Protein AF-A0A8I2G770-F1 (afdb_monomer_lite)

Foldseek 3Di:
DDDDDPVVQDDPNCVVCVVVDDDDFFDDLVSLLVLQLVVLCVVCPPVNVVSNVLSVLVSVLCVVDPLSSVQSRDSVSSVLVSVCSVVVNNHDDNDPVVSVVSSVVVVCCVVPPDPVVVPPPPDD

Sequence (124 aa):
MITGRPHGIEGGGLLCFGSYLRDIEPLDEKKSSEFITRWFRAVSGQAAGVGALTAGDLIDDIRQHEHAAIFTENPLLLTALCIFYLAGGKRIPDQRADLYDRIVGNLLYRRFHDPADTETVNRV

Secondary structure (DSSP, 8-state):
-----GGG--THHHHHHGGG----PPPPHHHHHHHHHHHHHHHHTT-HHHHHHHHHHHHHHHHH-GGGHHHHSSHHHHHHHHHHHHTT--S--SSHHHHHHHHHHHHHHHHH--GGGGGSTT--

pLDDT: mean 82.92, std 12.38, range [37.94, 95.88]

Radius of gyration: 19.48 Å; chains: 1; bounding box: 67×30×49 Å

Structure (mmCIF, N/CA/C/O backbone):
data_AF-A0A8I2G770-F1
#
_entry.id   AF-A0A8I2G770-F1
#
loop_
_atom_site.group_PDB
_atom_site.id
_atom_site.type_symbol
_atom_site.label_atom_id
_atom_site.label_alt_id
_atom_site.label_comp_id
_atom_site.label_asym_id
_atom_site.label_entity_id
_atom_site.label_seq_id
_atom_site.pdbx_PDB_ins_code
_atom_site.Cartn_x
_atom_site.Cartn_y
_atom_site.Cartn_z
_atom_site.occupancy
_atom_site.B_iso_or_equiv
_atom_site.auth_seq_id
_atom_site.auth_comp_id
_atom_site.auth_asym_id
_atom_site.auth_atom_id
_atom_site.pdbx_PDB_model_num
ATOM 1 N N . MET A 1 1 ? 13.447 15.930 -15.812 1.00 80.88 1 MET A N 1
ATOM 2 C CA . MET A 1 1 ? 13.180 14.523 -15.447 1.00 80.88 1 MET A CA 1
ATOM 3 C C . MET A 1 1 ? 11.917 14.097 -16.173 1.00 80.88 1 MET A C 1
ATOM 5 O O . MET A 1 1 ? 10.961 14.860 -16.142 1.00 80.88 1 MET A O 1
ATOM 9 N N . ILE A 1 2 ? 11.935 12.957 -16.862 1.00 85.81 2 ILE A N 1
ATOM 10 C CA . ILE A 1 2 ? 10.782 12.401 -17.588 1.00 85.81 2 ILE A CA 1
ATOM 11 C C . ILE A 1 2 ? 10.495 11.029 -16.978 1.00 85.81 2 ILE A C 1
ATOM 13 O O . ILE A 1 2 ? 11.435 10.325 -16.613 1.00 85.81 2 ILE A O 1
ATOM 17 N N . THR A 1 3 ? 9.224 10.664 -16.839 1.00 89.06 3 THR A N 1
ATOM 18 C CA . THR A 1 3 ? 8.802 9.334 -16.384 1.00 89.06 3 THR A CA 1
ATOM 19 C C . THR A 1 3 ? 8.085 8.610 -17.518 1.00 89.06 3 THR A C 1
ATOM 21 O O . THR A 1 3 ? 7.436 9.233 -18.358 1.00 89.06 3 THR A O 1
ATOM 24 N N . GLY A 1 4 ? 8.221 7.289 -17.570 1.00 86.06 4 GLY A N 1
ATOM 25 C CA . GLY A 1 4 ? 7.634 6.462 -18.617 1.00 86.06 4 GLY A CA 1
ATOM 26 C C . GLY A 1 4 ? 7.471 5.020 -18.157 1.00 86.06 4 GLY A C 1
ATOM 27 O O . GLY A 1 4 ? 7.960 4.634 -17.096 1.00 86.06 4 GLY A O 1
ATOM 28 N N . ARG A 1 5 ? 6.754 4.218 -18.947 1.00 85.69 5 ARG A N 1
ATOM 29 C CA . ARG A 1 5 ? 6.714 2.765 -18.743 1.00 85.69 5 ARG A CA 1
ATOM 30 C C . ARG A 1 5 ? 8.010 2.147 -19.285 1.00 85.69 5 ARG A C 1
ATOM 32 O O . ARG A 1 5 ? 8.499 2.656 -20.291 1.00 85.69 5 ARG A O 1
ATOM 39 N N . PRO A 1 6 ? 8.511 1.039 -18.707 1.00 82.50 6 PRO A N 1
ATOM 40 C CA . PRO A 1 6 ? 9.717 0.367 -19.202 1.00 82.50 6 PRO A CA 1
ATOM 41 C C . PRO A 1 6 ? 9.656 0.053 -20.706 1.00 82.50 6 PRO A C 1
ATOM 43 O O . PRO A 1 6 ? 10.550 0.422 -21.454 1.00 82.50 6 PRO A O 1
ATOM 46 N N . HIS A 1 7 ? 8.527 -0.488 -21.174 1.00 82.62 7 HIS A N 1
ATOM 47 C CA . HIS A 1 7 ? 8.272 -0.790 -22.594 1.00 82.62 7 HIS A CA 1
ATOM 48 C C . HIS A 1 7 ? 8.011 0.451 -23.473 1.00 82.62 7 HIS A C 1
ATOM 50 O O . HIS A 1 7 ? 7.722 0.332 -24.655 1.00 82.62 7 HIS A O 1
ATOM 56 N N . GLY A 1 8 ? 8.022 1.654 -22.895 1.00 81.12 8 GLY A N 1
ATOM 57 C CA . GLY A 1 8 ? 7.853 2.913 -23.625 1.00 81.12 8 GLY A CA 1
ATOM 58 C C . GLY A 1 8 ? 9.172 3.515 -24.112 1.00 81.12 8 GLY A C 1
ATOM 59 O O . GLY A 1 8 ? 9.145 4.537 -24.795 1.00 81.12 8 GLY A O 1
ATOM 60 N N . ILE A 1 9 ? 10.315 2.924 -23.746 1.00 79.25 9 ILE A N 1
ATOM 61 C CA . ILE A 1 9 ? 11.649 3.367 -24.160 1.00 79.25 9 ILE A CA 1
ATOM 62 C C . ILE A 1 9 ? 12.323 2.218 -24.911 1.00 79.25 9 ILE A C 1
ATOM 64 O O . ILE A 1 9 ? 12.934 1.337 -24.316 1.00 79.25 9 ILE A O 1
ATOM 68 N N . GLU A 1 10 ? 12.228 2.254 -26.237 1.00 78.25 10 GLU A N 1
ATOM 69 C CA . GLU A 1 10 ? 12.867 1.287 -27.132 1.00 78.25 10 GLU A CA 1
ATOM 70 C C . GLU A 1 10 ? 13.710 2.004 -28.202 1.00 78.25 10 GLU A C 1
ATOM 72 O O . GLU A 1 10 ? 13.585 3.213 -28.433 1.00 78.25 10 GLU A O 1
ATOM 77 N N . GLY A 1 11 ? 14.606 1.262 -28.858 1.00 79.38 11 GLY A N 1
ATOM 78 C CA . GLY A 1 11 ? 15.391 1.750 -29.995 1.00 79.38 11 GLY A CA 1
ATOM 79 C C . GLY A 1 11 ? 16.262 2.972 -29.677 1.00 79.38 11 GLY A C 1
ATOM 80 O O . GLY A 1 11 ? 17.085 2.952 -28.761 1.00 79.38 11 GLY A O 1
ATOM 81 N N . GLY A 1 12 ? 16.090 4.049 -30.452 1.00 74.38 12 GLY A N 1
ATOM 82 C CA . GLY A 1 12 ? 16.909 5.266 -30.355 1.00 74.38 12 GLY A CA 1
ATOM 83 C C . GLY A 1 12 ? 16.868 5.949 -28.984 1.00 74.38 12 GLY A C 1
ATOM 84 O O . GLY A 1 12 ? 17.868 6.520 -28.556 1.00 74.38 12 GLY A O 1
ATOM 85 N N . GLY A 1 13 ? 15.753 5.835 -28.254 1.00 74.06 13 GLY A N 1
ATOM 86 C CA . GLY A 1 13 ? 15.637 6.384 -26.901 1.00 74.06 13 GLY A CA 1
ATOM 87 C C . GLY A 1 13 ? 16.573 5.697 -25.903 1.00 74.06 13 GLY A C 1
ATOM 88 O O . GLY A 1 13 ? 17.220 6.369 -25.102 1.00 74.06 13 GLY A O 1
ATOM 89 N N . LEU A 1 14 ? 16.715 4.372 -25.992 1.00 79.69 14 LEU A N 1
ATOM 90 C CA . LEU A 1 14 ? 17.618 3.612 -25.126 1.00 79.69 14 LEU A CA 1
ATOM 91 C C . LEU A 1 14 ? 19.090 3.887 -25.467 1.00 79.69 14 LEU A C 1
ATOM 93 O O . LEU A 1 14 ? 19.915 4.025 -24.567 1.00 79.69 14 LEU A O 1
ATOM 97 N N . LEU A 1 15 ? 19.409 4.032 -26.757 1.00 78.50 15 LEU A N 1
ATOM 98 C CA . LEU A 1 15 ? 20.762 4.357 -27.220 1.00 78.50 15 LEU A CA 1
ATOM 99 C C . LEU A 1 15 ? 21.225 5.741 -26.743 1.00 78.50 15 LEU A C 1
ATOM 101 O O . LEU A 1 15 ? 22.377 5.900 -26.348 1.00 78.50 15 LEU A O 1
ATOM 105 N N . CYS A 1 16 ? 20.335 6.736 -26.752 1.00 80.12 16 CYS A N 1
ATOM 106 C CA . CYS A 1 16 ? 20.668 8.098 -26.335 1.00 80.12 16 CYS A CA 1
ATOM 107 C C . CYS A 1 16 ? 20.636 8.298 -24.814 1.00 80.12 16 CYS A C 1
ATOM 109 O O . CYS A 1 16 ? 21.418 9.091 -24.291 1.00 80.12 16 CYS A O 1
ATOM 111 N N . PHE A 1 17 ? 19.736 7.614 -24.101 1.00 83.12 17 PHE A N 1
ATOM 112 C CA . PHE A 1 17 ? 19.446 7.916 -22.695 1.00 83.12 17 PHE A CA 1
ATOM 113 C C . PHE A 1 17 ? 19.684 6.752 -21.728 1.00 83.12 17 PHE A C 1
ATOM 115 O O . PHE A 1 17 ? 19.460 6.918 -20.530 1.00 83.12 17 PHE A O 1
ATOM 122 N N . GLY A 1 18 ? 20.170 5.598 -22.194 1.00 82.31 18 GLY A N 1
ATOM 123 C CA . GLY A 1 18 ? 20.324 4.393 -21.371 1.00 82.31 18 GLY A CA 1
ATOM 124 C C . GLY A 1 18 ? 21.176 4.592 -20.112 1.00 82.31 18 GLY A C 1
ATOM 125 O O . GLY A 1 18 ? 20.824 4.087 -19.052 1.00 82.31 18 GLY A O 1
ATOM 126 N N . SER A 1 19 ? 22.236 5.407 -20.171 1.00 86.62 19 SER A N 1
ATOM 127 C CA . SER A 1 19 ? 23.079 5.726 -19.002 1.00 86.62 19 SER A CA 1
ATOM 128 C C . SER A 1 19 ? 22.356 6.546 -17.921 1.00 86.62 19 SER A C 1
ATOM 130 O O . SER A 1 19 ? 22.730 6.511 -16.742 1.00 86.62 19 SER A O 1
ATOM 132 N N . TYR A 1 20 ? 21.297 7.258 -18.305 1.00 87.75 20 TYR A N 1
ATOM 133 C CA . TYR A 1 20 ? 20.459 8.074 -17.429 1.00 87.75 20 TYR A CA 1
ATOM 134 C C . TYR A 1 20 ? 19.167 7.365 -17.013 1.00 87.75 20 TYR A C 1
ATOM 136 O O . TYR A 1 20 ? 18.428 7.899 -16.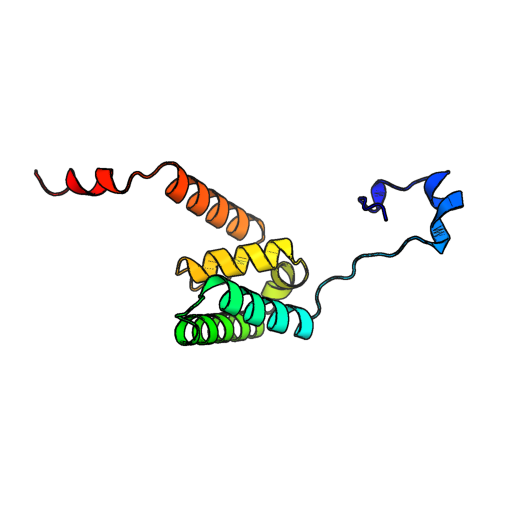185 1.00 87.75 20 TYR A O 1
ATOM 144 N N . LEU A 1 21 ? 18.896 6.173 -17.551 1.00 88.12 21 LEU A N 1
ATOM 145 C CA . LEU A 1 21 ? 17.722 5.391 -17.194 1.00 88.12 21 LEU A CA 1
ATOM 146 C C . LEU A 1 21 ? 17.880 4.861 -15.764 1.00 88.12 21 LEU A C 1
ATOM 148 O O . LEU A 1 21 ? 18.949 4.390 -15.360 1.00 88.12 21 LEU A O 1
ATOM 152 N N . ARG A 1 22 ? 16.830 5.028 -14.964 1.00 89.75 22 ARG A N 1
ATOM 153 C CA . ARG A 1 22 ? 16.749 4.556 -13.582 1.00 89.75 22 ARG A CA 1
ATOM 154 C C . ARG A 1 22 ? 15.371 3.962 -13.375 1.00 89.75 22 ARG A C 1
ATOM 156 O O . ARG A 1 22 ? 14.376 4.641 -13.632 1.00 89.75 22 ARG A O 1
ATOM 163 N N . ASP A 1 23 ? 15.342 2.732 -12.891 1.00 89.06 23 ASP A N 1
ATOM 164 C CA . ASP A 1 23 ? 14.100 2.070 -12.537 1.00 89.06 23 ASP A CA 1
ATOM 165 C C . ASP A 1 23 ? 13.635 2.515 -11.154 1.00 89.06 23 ASP A C 1
ATOM 167 O O . ASP A 1 23 ? 14.426 2.786 -10.245 1.00 89.06 23 ASP A O 1
ATOM 171 N N . ILE A 1 24 ? 12.318 2.628 -11.015 1.00 89.44 24 ILE A N 1
ATOM 172 C CA . ILE A 1 24 ? 11.690 2.843 -9.719 1.00 89.44 24 ILE A CA 1
ATOM 173 C C . ILE A 1 24 ? 11.516 1.463 -9.099 1.00 89.44 24 ILE A C 1
ATOM 175 O O . ILE A 1 24 ? 10.626 0.709 -9.492 1.00 89.44 24 ILE A O 1
ATOM 179 N N . GLU A 1 25 ? 12.392 1.153 -8.152 1.00 90.94 25 GLU A N 1
ATOM 180 C CA . GLU A 1 25 ? 12.354 -0.100 -7.404 1.00 90.94 25 GLU A CA 1
ATOM 181 C C . GLU A 1 25 ? 11.064 -0.227 -6.574 1.00 90.94 25 GLU A C 1
ATOM 183 O O . GLU A 1 25 ? 10.550 0.784 -6.070 1.00 90.94 25 GLU A O 1
ATOM 188 N N . PRO A 1 26 ? 10.560 -1.459 -6.379 1.00 91.81 26 PRO A N 1
ATOM 189 C CA . PRO A 1 26 ? 9.489 -1.736 -5.433 1.00 91.81 26 PRO A CA 1
ATOM 190 C C . PRO A 1 26 ? 9.807 -1.250 -4.013 1.00 91.81 26 PRO A C 1
ATOM 192 O O . PRO A 1 26 ? 10.965 -1.091 -3.606 1.00 91.81 26 PRO A O 1
ATOM 195 N N . LEU A 1 27 ? 8.757 -1.020 -3.226 1.00 92.69 27 LEU A N 1
ATOM 196 C CA . LEU A 1 27 ? 8.916 -0.729 -1.806 1.00 92.69 27 LEU A CA 1
ATOM 197 C C . LEU A 1 27 ? 9.321 -2.000 -1.056 1.00 92.69 27 LEU A C 1
ATOM 199 O O . LEU A 1 27 ? 8.625 -3.007 -1.103 1.00 92.69 27 LEU A O 1
ATOM 203 N N . ASP A 1 28 ? 10.416 -1.921 -0.304 1.00 92.06 28 ASP A N 1
ATOM 204 C CA . ASP A 1 28 ? 10.750 -2.946 0.684 1.00 92.06 28 ASP A CA 1
ATOM 205 C C . ASP A 1 28 ? 9.837 -2.844 1.924 1.00 92.06 28 ASP A C 1
ATOM 207 O O . ASP A 1 28 ? 9.085 -1.877 2.103 1.00 92.06 28 ASP A O 1
ATOM 211 N N . GLU A 1 29 ? 9.897 -3.846 2.803 1.00 90.94 29 GLU A N 1
ATOM 212 C CA . GLU A 1 29 ? 9.068 -3.916 4.016 1.00 90.94 29 GLU A CA 1
ATOM 213 C C . GLU A 1 29 ? 9.232 -2.673 4.908 1.00 90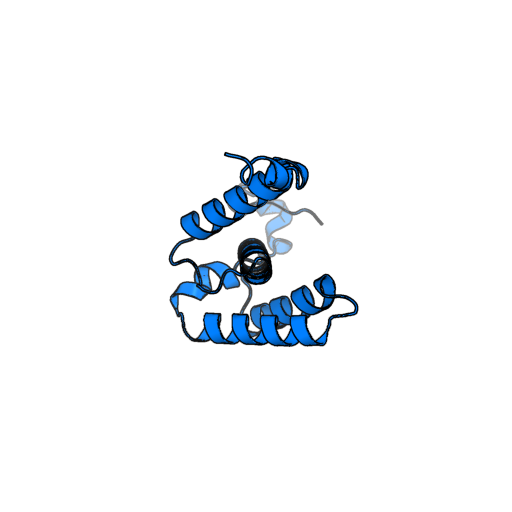.94 29 GLU A C 1
ATOM 215 O O . GLU A 1 29 ? 8.256 -2.136 5.446 1.00 90.94 29 GLU A O 1
ATOM 220 N N . LYS A 1 30 ? 10.466 -2.170 5.035 1.00 93.25 30 LYS A N 1
ATOM 221 C CA . LYS A 1 30 ? 10.777 -1.007 5.869 1.00 93.25 30 LYS A CA 1
ATOM 222 C C . LYS A 1 30 ? 10.133 0.253 5.296 1.00 93.25 30 LYS A C 1
ATOM 224 O O . LYS A 1 30 ? 9.456 0.973 6.031 1.00 93.25 30 LYS A O 1
ATOM 229 N N . LYS A 1 31 ? 10.303 0.503 3.995 1.00 95.00 31 LYS A N 1
ATOM 230 C CA . LYS A 1 31 ? 9.683 1.633 3.288 1.00 95.00 31 LYS A CA 1
ATOM 231 C C . LYS A 1 31 ? 8.161 1.534 3.308 1.00 95.00 31 LYS A C 1
ATOM 233 O O . LYS A 1 31 ? 7.504 2.555 3.475 1.00 95.00 31 LYS A O 1
ATOM 238 N N . SER A 1 32 ? 7.606 0.330 3.189 1.00 94.62 32 SER A N 1
ATOM 239 C CA . SER A 1 32 ? 6.159 0.093 3.256 1.00 94.62 32 SER A CA 1
ATOM 240 C C . SER A 1 32 ? 5.599 0.428 4.641 1.00 94.62 32 SER A C 1
ATOM 242 O O . SER A 1 32 ? 4.641 1.189 4.757 1.00 94.62 32 SER A O 1
ATOM 244 N N . SER A 1 33 ? 6.246 -0.052 5.706 1.00 94.88 33 SER A N 1
ATOM 245 C CA . SER A 1 33 ? 5.853 0.238 7.094 1.00 94.88 33 SER A CA 1
ATOM 246 C C . SER A 1 33 ? 5.943 1.735 7.412 1.00 94.88 33 SER A C 1
ATOM 248 O O . SER A 1 33 ? 5.055 2.325 8.036 1.00 94.88 33 SER A O 1
ATOM 250 N N . GLU A 1 34 ? 7.013 2.381 6.944 1.00 95.69 34 GLU A N 1
ATOM 251 C CA . GLU A 1 34 ? 7.200 3.821 7.084 1.00 95.69 34 GLU A CA 1
ATOM 252 C C . GLU A 1 34 ? 6.153 4.615 6.292 1.00 95.69 34 GLU A C 1
ATOM 254 O O . GLU A 1 34 ? 5.605 5.595 6.805 1.00 95.69 34 GLU A O 1
ATOM 259 N N . PHE A 1 35 ? 5.834 4.174 5.073 1.00 95.88 35 PHE A N 1
ATOM 260 C CA . PHE A 1 35 ? 4.777 4.753 4.254 1.00 95.88 35 PHE A CA 1
ATOM 261 C C . PHE A 1 35 ? 3.432 4.707 4.982 1.00 95.88 35 PHE A C 1
ATOM 263 O O . PHE A 1 35 ? 2.803 5.752 5.130 1.00 95.88 35 PHE A O 1
ATOM 270 N N . ILE A 1 36 ? 3.024 3.538 5.492 1.00 95.12 36 ILE A N 1
ATOM 271 C CA . ILE A 1 36 ? 1.757 3.351 6.220 1.00 95.12 36 ILE A CA 1
ATOM 272 C C . ILE A 1 36 ? 1.684 4.310 7.410 1.00 95.12 36 ILE A C 1
ATOM 274 O O . ILE A 1 36 ? 0.736 5.088 7.539 1.00 95.12 36 ILE A O 1
ATOM 278 N N . THR A 1 37 ? 2.727 4.319 8.240 1.00 94.50 37 THR A N 1
ATOM 279 C CA . THR A 1 37 ? 2.792 5.165 9.438 1.00 94.50 37 THR A CA 1
ATOM 280 C C . THR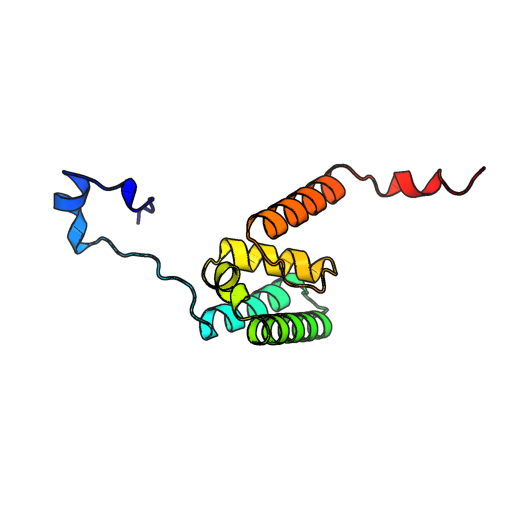 A 1 37 ? 2.642 6.647 9.089 1.00 94.50 37 THR A C 1
ATOM 282 O O . THR A 1 37 ? 1.858 7.375 9.704 1.00 94.50 37 THR A O 1
ATOM 285 N N . ARG A 1 38 ? 3.380 7.115 8.075 1.00 94.25 38 ARG A N 1
ATOM 286 C CA . ARG A 1 38 ? 3.335 8.513 7.625 1.00 94.25 38 ARG A CA 1
ATOM 287 C C . ARG A 1 38 ? 1.995 8.862 6.979 1.00 94.25 38 ARG A C 1
ATOM 289 O O . ARG A 1 38 ? 1.495 9.961 7.210 1.00 94.25 38 ARG A O 1
ATOM 296 N N . TRP A 1 39 ? 1.410 7.946 6.212 1.00 94.81 39 TRP A N 1
ATOM 297 C CA . TRP A 1 39 ? 0.121 8.135 5.551 1.00 94.81 39 TRP A CA 1
ATOM 298 C C . TRP A 1 39 ? -1.002 8.325 6.573 1.00 94.81 39 TRP A C 1
ATOM 300 O O . TRP A 1 39 ? -1.703 9.337 6.534 1.00 94.81 39 TRP A O 1
ATOM 310 N N . PHE A 1 40 ? -1.120 7.424 7.554 1.00 92.56 40 PHE A N 1
ATOM 311 C CA . PHE A 1 40 ? -2.148 7.535 8.593 1.00 92.56 40 PHE A CA 1
ATOM 312 C C . PHE A 1 40 ? -1.944 8.759 9.476 1.00 92.56 40 PHE A C 1
ATOM 314 O O . PHE A 1 40 ? -2.917 9.432 9.819 1.00 92.56 40 PHE A O 1
ATOM 321 N N . ARG A 1 41 ? -0.693 9.110 9.793 1.00 90.94 41 ARG A N 1
ATOM 322 C CA . ARG A 1 41 ? -0.388 10.360 10.499 1.00 90.94 41 ARG A CA 1
ATOM 323 C C . ARG A 1 41 ? -0.871 11.584 9.719 1.00 90.94 41 ARG A C 1
ATOM 325 O O . ARG A 1 41 ? -1.424 12.498 10.323 1.00 90.94 41 ARG A O 1
ATOM 332 N N . ALA A 1 42 ? -0.663 11.611 8.403 1.00 91.31 42 ALA A N 1
ATOM 333 C CA . ALA A 1 42 ? -1.072 12.729 7.559 1.00 91.31 42 ALA A CA 1
ATOM 334 C C . ALA A 1 42 ?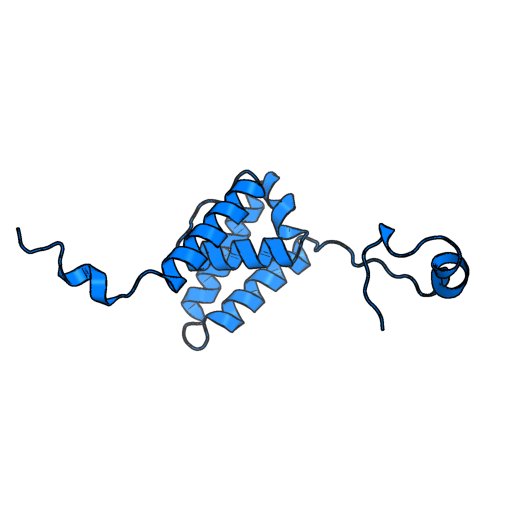 -2.602 12.847 7.451 1.00 91.31 42 ALA A C 1
ATOM 336 O O . ALA A 1 42 ? -3.132 13.951 7.546 1.00 91.31 42 ALA A O 1
ATOM 337 N N . VAL A 1 43 ? -3.311 11.725 7.297 1.00 89.19 43 VAL A N 1
ATOM 338 C CA . VAL A 1 43 ? -4.774 11.712 7.119 1.00 89.19 43 VAL A CA 1
ATOM 339 C C . VAL A 1 43 ? -5.534 11.930 8.434 1.00 89.19 43 VAL A C 1
ATOM 341 O O . VAL A 1 43 ? -6.600 12.538 8.427 1.00 89.19 43 VAL A O 1
ATOM 344 N N . SER A 1 44 ? -4.993 11.486 9.573 1.00 83.31 44 SER A N 1
ATOM 345 C CA . SER A 1 44 ? -5.697 11.552 10.868 1.00 83.31 44 SER A CA 1
ATOM 346 C C . SER A 1 44 ? -5.646 12.929 11.540 1.00 83.31 44 SER A C 1
ATOM 348 O O . SER A 1 44 ? -6.388 13.174 12.492 1.00 83.31 44 SER A O 1
ATOM 350 N N . GLY A 1 45 ? -4.785 13.842 11.080 1.00 78.81 45 GLY A N 1
ATOM 351 C CA . GLY A 1 45 ? -4.676 15.197 11.627 1.00 78.81 45 GLY A CA 1
ATOM 352 C C . GLY A 1 45 ? -4.500 15.221 13.155 1.00 78.81 45 GLY A C 1
ATOM 353 O O . GLY A 1 45 ? -3.544 14.660 13.687 1.00 78.81 45 GLY A O 1
ATOM 354 N N . GLN A 1 46 ? -5.434 15.871 13.864 1.00 61.19 46 GLN A N 1
ATOM 355 C CA . GLN A 1 46 ? -5.443 15.982 15.335 1.00 61.19 46 GLN A CA 1
ATOM 356 C C . GLN A 1 46 ? -5.826 14.669 16.052 1.00 61.19 46 GLN A C 1
ATOM 358 O O . GLN A 1 46 ? -5.518 14.505 17.229 1.00 61.19 46 GLN A O 1
ATOM 363 N N . ALA A 1 47 ? -6.435 13.699 15.359 1.00 70.56 47 ALA A N 1
ATOM 364 C CA . ALA A 1 47 ? -6.763 12.373 15.895 1.00 70.56 47 ALA A CA 1
ATOM 365 C C . ALA A 1 47 ? -5.584 11.385 15.758 1.00 70.56 47 ALA A C 1
ATOM 367 O O . ALA A 1 47 ? -5.761 10.207 15.438 1.00 70.56 47 ALA A O 1
ATOM 368 N N . ALA A 1 48 ? -4.359 11.867 15.987 1.00 70.88 48 ALA A N 1
ATOM 369 C CA . ALA A 1 48 ? -3.123 11.132 15.717 1.00 70.88 48 ALA A CA 1
ATOM 370 C C . ALA A 1 48 ? -3.012 9.795 16.476 1.00 70.88 48 ALA A C 1
ATOM 372 O O . ALA A 1 48 ? -2.408 8.857 15.962 1.00 70.88 48 ALA A O 1
ATOM 373 N N . GLY A 1 49 ? -3.621 9.688 17.664 1.00 78.12 49 GLY A N 1
ATOM 374 C CA . GLY A 1 49 ? -3.627 8.450 18.450 1.00 78.12 49 GLY A CA 1
ATOM 375 C C . GLY A 1 49 ? -4.360 7.301 17.753 1.00 78.12 49 GLY A C 1
ATOM 376 O O . GLY A 1 49 ? -3.840 6.193 17.695 1.00 78.12 49 GLY A O 1
ATOM 377 N N . VAL A 1 50 ? -5.525 7.573 17.155 1.00 81.19 50 VAL A N 1
ATOM 378 C CA . VAL A 1 50 ? -6.303 6.555 16.428 1.00 81.19 50 VAL A CA 1
ATOM 379 C C . VAL A 1 50 ? -5.582 6.155 15.142 1.00 81.19 50 VAL A C 1
ATOM 381 O O . VAL A 1 50 ? -5.439 4.969 14.868 1.00 81.19 50 VAL A O 1
ATOM 384 N N . GLY A 1 51 ? -5.037 7.128 14.405 1.00 84.44 51 GLY A N 1
ATOM 385 C CA . GLY A 1 51 ? -4.264 6.857 13.190 1.00 84.44 51 GLY A CA 1
ATOM 386 C C . GLY A 1 51 ? -3.025 5.994 13.428 1.00 84.44 51 GLY A C 1
ATOM 387 O O . GLY A 1 51 ? -2.725 5.119 12.621 1.00 84.44 51 GLY A O 1
ATOM 388 N N . ALA A 1 52 ? -2.316 6.212 14.539 1.00 87.12 52 ALA A N 1
ATOM 389 C CA . ALA A 1 52 ? -1.152 5.406 14.901 1.00 87.12 52 ALA A CA 1
ATOM 390 C C . ALA A 1 52 ? -1.527 3.953 15.233 1.00 87.12 52 ALA A C 1
ATOM 392 O O . ALA A 1 52 ? -0.819 3.042 14.812 1.00 87.12 52 ALA A O 1
ATOM 393 N N . LEU A 1 53 ? -2.647 3.738 15.933 1.00 89.88 53 LEU A N 1
ATOM 394 C CA . LEU A 1 53 ? -3.162 2.395 16.214 1.00 89.88 53 LEU A CA 1
ATOM 395 C C . LEU A 1 53 ? -3.551 1.676 14.920 1.00 89.88 53 LEU A C 1
ATOM 397 O O . LEU A 1 53 ? -3.063 0.584 14.663 1.00 89.88 53 LEU A O 1
ATOM 401 N N . THR A 1 54 ? -4.329 2.327 14.050 1.00 89.81 54 THR A N 1
ATOM 402 C CA . THR A 1 54 ? -4.741 1.742 12.763 1.00 89.81 54 THR A CA 1
ATOM 403 C C . THR A 1 54 ? -3.551 1.428 11.851 1.00 89.81 54 THR A C 1
ATOM 405 O O . THR A 1 54 ? -3.565 0.422 11.146 1.00 89.81 54 THR A O 1
ATOM 408 N N . ALA A 1 55 ? -2.507 2.263 11.868 1.00 92.50 55 ALA A N 1
ATOM 409 C CA . ALA A 1 55 ? -1.267 1.987 11.147 1.00 92.50 55 ALA A CA 1
ATOM 410 C C . ALA A 1 55 ? -0.548 0.744 11.689 1.00 92.50 55 ALA A C 1
ATOM 412 O O . ALA A 1 55 ? -0.075 -0.065 10.895 1.00 92.50 55 ALA A O 1
ATOM 413 N N . GLY A 1 56 ? -0.474 0.601 13.017 1.00 92.62 56 GLY A N 1
ATOM 414 C CA . GLY A 1 56 ? 0.088 -0.579 13.674 1.00 92.62 56 GLY A CA 1
ATOM 415 C C . GLY A 1 56 ? -0.674 -1.847 13.303 1.00 92.62 56 GLY A C 1
ATOM 416 O O . GLY A 1 56 ? -0.065 -2.784 12.796 1.00 92.62 56 GLY A O 1
ATOM 417 N N . ASP A 1 57 ? -2.002 -1.816 13.434 1.00 92.12 57 ASP A N 1
ATOM 418 C CA . ASP A 1 57 ? -2.879 -2.937 13.083 1.00 92.12 57 ASP A CA 1
ATOM 419 C C . ASP A 1 57 ? -2.677 -3.377 11.625 1.00 92.12 57 ASP A C 1
ATOM 421 O O . ASP A 1 57 ? -2.546 -4.563 11.348 1.00 92.12 57 ASP A O 1
ATOM 425 N N . LEU A 1 58 ? -2.602 -2.431 10.678 1.00 92.88 58 LEU A N 1
ATOM 426 C CA . LEU A 1 58 ? -2.367 -2.760 9.269 1.00 92.88 58 LEU A CA 1
ATOM 427 C C . LEU A 1 58 ? -0.976 -3.369 9.034 1.00 92.88 58 LEU A C 1
ATOM 429 O O . LEU A 1 58 ? -0.838 -4.286 8.228 1.00 92.88 58 LEU A O 1
ATOM 433 N N . ILE A 1 59 ? 0.065 -2.854 9.694 1.00 93.62 59 ILE A N 1
ATOM 434 C CA . ILE A 1 59 ? 1.431 -3.385 9.558 1.00 93.62 59 ILE A CA 1
ATOM 435 C C . ILE A 1 59 ? 1.501 -4.816 10.095 1.00 93.62 59 ILE A C 1
ATOM 437 O O . ILE A 1 59 ? 2.104 -5.679 9.454 1.00 93.62 59 ILE A O 1
ATOM 441 N N . ASP A 1 60 ? 0.882 -5.072 11.244 1.00 92.12 60 ASP A N 1
ATOM 442 C CA . ASP A 1 60 ? 0.859 -6.399 11.850 1.00 92.12 60 ASP A CA 1
ATOM 443 C C . ASP A 1 60 ? 0.047 -7.383 11.002 1.00 92.12 60 ASP A C 1
ATOM 445 O O . ASP A 1 60 ? 0.520 -8.491 10.744 1.00 92.12 60 ASP A O 1
ATOM 449 N N . ASP A 1 61 ? -1.099 -6.958 10.468 1.00 90.75 61 ASP A N 1
ATOM 450 C CA . ASP A 1 61 ? -1.880 -7.749 9.517 1.00 90.75 61 ASP A CA 1
ATOM 451 C C . ASP A 1 61 ? -1.063 -8.084 8.262 1.00 90.75 61 ASP A C 1
ATOM 453 O O . ASP A 1 61 ? -1.039 -9.235 7.832 1.00 90.75 61 ASP A O 1
ATOM 457 N N . ILE A 1 62 ? -0.340 -7.121 7.684 1.00 90.81 62 ILE A N 1
ATOM 458 C CA . ILE A 1 62 ? 0.507 -7.354 6.502 1.00 90.81 62 ILE A CA 1
ATOM 459 C C . ILE A 1 62 ? 1.581 -8.403 6.796 1.00 90.81 62 ILE A C 1
ATOM 461 O O . ILE A 1 62 ? 1.810 -9.292 5.980 1.00 90.81 62 ILE A O 1
ATOM 465 N N . ARG A 1 63 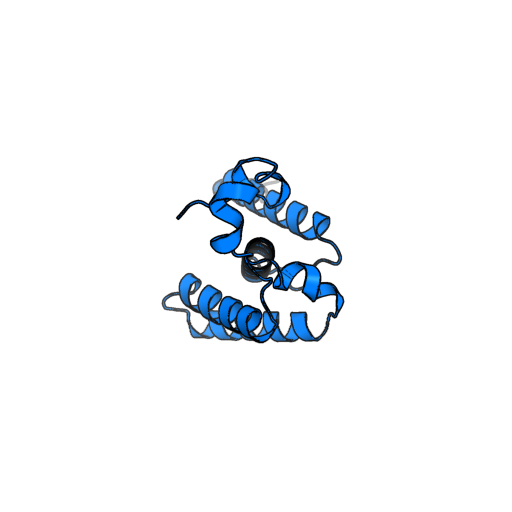? 2.230 -8.327 7.962 1.00 89.38 63 ARG A N 1
ATOM 466 C CA . ARG A 1 63 ? 3.287 -9.274 8.352 1.00 89.38 63 ARG A CA 1
ATOM 467 C C . ARG A 1 63 ? 2.774 -10.695 8.551 1.00 89.38 63 ARG A C 1
ATOM 469 O O . ARG A 1 63 ? 3.526 -11.641 8.349 1.00 89.38 63 ARG A O 1
ATOM 476 N N . GLN A 1 64 ? 1.516 -10.847 8.951 1.00 88.25 64 GLN A N 1
ATOM 477 C CA . GLN A 1 64 ? 0.894 -12.155 9.166 1.00 88.25 64 GLN A CA 1
ATOM 478 C C . GLN A 1 64 ? 0.429 -12.825 7.865 1.00 88.25 64 GLN A C 1
ATOM 480 O O . GLN A 1 64 ? 0.126 -14.018 7.871 1.00 88.25 64 GLN A O 1
ATOM 485 N N . HIS A 1 65 ? 0.388 -12.094 6.748 1.00 85.50 65 HIS A N 1
ATOM 486 C CA . HIS A 1 65 ? -0.132 -12.584 5.476 1.00 85.50 65 HIS A CA 1
ATOM 487 C C . HIS A 1 65 ? 0.930 -12.467 4.376 1.00 85.50 65 HIS A C 1
ATOM 489 O O . HIS A 1 65 ? 1.085 -11.417 3.764 1.00 85.50 65 HIS A O 1
ATOM 495 N N . GLU A 1 66 ? 1.626 -13.562 4.050 1.00 77.38 66 GLU A N 1
ATOM 496 C CA . GLU A 1 66 ? 2.704 -13.561 3.037 1.00 77.38 66 GLU A CA 1
ATOM 497 C C . GLU A 1 66 ? 2.254 -13.049 1.655 1.00 77.38 66 GLU A C 1
ATOM 499 O O . GLU A 1 66 ? 3.025 -12.422 0.928 1.00 77.38 66 GLU A O 1
ATOM 504 N N . HIS A 1 67 ? 0.981 -13.248 1.301 1.00 82.00 67 HIS A N 1
ATOM 505 C CA . HIS A 1 67 ? 0.418 -12.751 0.045 1.00 82.00 67 HIS A CA 1
ATOM 506 C C . HIS A 1 67 ? 0.274 -11.220 0.009 1.00 82.00 67 HIS A C 1
ATOM 508 O O . HIS A 1 67 ? 0.064 -10.658 -1.065 1.00 82.00 67 HIS A O 1
ATOM 514 N N . ALA A 1 68 ? 0.420 -10.525 1.142 1.00 82.50 68 ALA A N 1
ATOM 515 C CA . ALA A 1 68 ? 0.287 -9.077 1.224 1.00 82.50 68 ALA A CA 1
ATOM 516 C C . ALA A 1 68 ? 1.397 -8.320 0.470 1.00 82.50 68 ALA A C 1
ATOM 518 O O . ALA A 1 68 ? 1.183 -7.170 0.072 1.00 82.50 68 ALA A O 1
ATOM 519 N N . ALA A 1 69 ? 2.540 -8.970 0.205 1.00 82.62 69 ALA A N 1
ATOM 520 C CA . ALA A 1 69 ? 3.670 -8.402 -0.539 1.00 82.62 69 ALA A CA 1
ATOM 521 C C . ALA A 1 69 ? 3.242 -7.787 -1.884 1.00 82.62 69 ALA A C 1
ATOM 523 O O . ALA A 1 69 ? 3.678 -6.702 -2.268 1.00 82.62 69 ALA A O 1
ATOM 524 N N . ILE A 1 70 ? 2.275 -8.423 -2.555 1.00 85.56 70 ILE A N 1
ATOM 525 C CA . ILE A 1 70 ? 1.757 -7.982 -3.853 1.00 85.56 70 ILE A CA 1
ATOM 526 C C . ILE A 1 70 ? 1.132 -6.574 -3.819 1.00 85.56 70 ILE A C 1
ATOM 528 O O . ILE A 1 70 ? 1.057 -5.911 -4.865 1.00 85.56 70 ILE A O 1
ATOM 532 N N . PHE A 1 71 ? 0.657 -6.141 -2.645 1.00 87.38 71 PHE A N 1
ATOM 533 C CA . PHE A 1 71 ? 0.045 -4.836 -2.408 1.00 87.38 71 PHE A CA 1
ATOM 534 C C . PHE A 1 71 ? 1.042 -3.826 -1.847 1.00 87.38 71 PHE A C 1
ATOM 536 O O . PHE A 1 71 ? 0.947 -2.646 -2.175 1.00 87.38 71 PHE A O 1
ATOM 543 N N . THR A 1 72 ? 1.980 -4.264 -1.009 1.00 87.88 72 THR A N 1
ATOM 544 C CA . THR A 1 72 ? 2.901 -3.370 -0.295 1.00 87.88 72 THR A CA 1
ATOM 545 C C . THR A 1 72 ? 4.052 -2.892 -1.169 1.00 87.88 72 THR A C 1
ATOM 547 O O . THR A 1 72 ? 4.440 -1.732 -1.076 1.00 87.88 72 THR A O 1
ATOM 550 N N . GLU A 1 73 ? 4.514 -3.729 -2.099 1.00 88.94 73 GLU A N 1
ATOM 551 C CA . GLU A 1 73 ? 5.591 -3.407 -3.041 1.00 88.94 73 GLU A CA 1
ATOM 552 C C . GLU A 1 73 ? 5.245 -2.257 -3.999 1.00 88.94 73 GLU A C 1
ATOM 554 O O . GLU A 1 73 ? 6.128 -1.526 -4.454 1.00 88.94 73 GLU A O 1
ATOM 559 N N . ASN A 1 74 ? 3.958 -2.077 -4.314 1.00 90.50 74 ASN A N 1
ATOM 560 C CA . ASN A 1 74 ? 3.484 -1.026 -5.206 1.00 90.50 74 ASN A CA 1
ATOM 561 C C . ASN A 1 74 ? 2.847 0.114 -4.391 1.00 90.50 74 ASN A C 1
ATOM 563 O O . ASN A 1 74 ? 1.750 -0.073 -3.859 1.00 90.50 74 ASN A O 1
ATOM 567 N N . PRO A 1 75 ? 3.440 1.326 -4.368 1.00 91.56 75 PRO A N 1
ATOM 568 C CA . PRO A 1 75 ? 2.924 2.456 -3.591 1.00 91.56 75 PRO A CA 1
ATOM 569 C C . PRO A 1 75 ? 1.447 2.784 -3.858 1.00 91.56 75 PRO A C 1
ATOM 571 O O . PRO A 1 75 ? 0.729 3.218 -2.954 1.00 91.56 75 PRO A O 1
ATOM 574 N N . LEU A 1 76 ? 0.970 2.577 -5.092 1.00 90.62 76 LEU A N 1
ATOM 575 C CA . LEU A 1 76 ? -0.428 2.813 -5.454 1.00 90.62 76 LEU A CA 1
ATOM 576 C C . LEU A 1 76 ? -1.357 1.800 -4.776 1.00 90.62 76 LEU A C 1
ATOM 578 O O . LEU A 1 76 ? -2.379 2.195 -4.220 1.00 90.62 76 LEU A O 1
ATOM 582 N N . LEU A 1 77 ? -0.995 0.514 -4.808 1.00 91.94 77 LEU A N 1
ATOM 583 C CA . LEU A 1 77 ? -1.764 -0.552 -4.161 1.00 91.94 77 LEU A CA 1
ATOM 584 C C . LEU A 1 77 ? -1.718 -0.422 -2.639 1.00 91.94 77 LEU A C 1
ATOM 586 O O . LEU A 1 77 ? -2.743 -0.587 -1.983 1.00 91.94 77 LEU A O 1
ATOM 590 N N . LEU A 1 78 ? -0.569 -0.038 -2.089 1.00 94.06 78 LEU A N 1
ATOM 591 C CA . LEU A 1 78 ? -0.419 0.222 -0.665 1.00 94.06 78 LEU A CA 1
ATOM 592 C C . LEU A 1 78 ? -1.310 1.384 -0.208 1.00 94.06 78 LEU A C 1
ATOM 594 O O . LEU A 1 78 ? -2.008 1.274 0.794 1.00 94.06 78 LEU A O 1
ATOM 598 N N . THR A 1 79 ? -1.359 2.474 -0.978 1.00 92.81 79 THR A N 1
ATOM 599 C CA . THR A 1 79 ? -2.276 3.598 -0.709 1.00 92.81 79 THR A CA 1
ATOM 600 C C . THR A 1 79 ? -3.734 3.140 -0.722 1.00 92.81 79 THR A C 1
ATOM 602 O O . THR A 1 79 ? -4.517 3.495 0.157 1.00 92.81 79 THR A O 1
ATOM 605 N N . ALA A 1 80 ? -4.091 2.336 -1.720 1.00 91.00 80 ALA A N 1
ATOM 606 C CA . ALA A 1 80 ? -5.400 1.716 -1.861 1.00 91.00 80 ALA A CA 1
ATOM 607 C C . ALA A 1 80 ? -5.775 0.882 -0.620 1.00 91.00 80 ALA A C 1
ATOM 609 O O . ALA A 1 80 ? -6.867 1.038 -0.069 1.00 91.00 80 ALA A O 1
ATOM 610 N N . LEU A 1 81 ? -4.844 0.059 -0.138 1.00 91.31 81 LEU A N 1
ATOM 611 C CA . LEU A 1 81 ? -5.013 -0.741 1.069 1.00 91.31 81 LEU A CA 1
ATOM 612 C C . LEU A 1 81 ? -5.186 0.137 2.321 1.00 91.31 81 LEU A C 1
ATOM 614 O O . LEU A 1 81 ? -6.099 -0.112 3.104 1.00 91.31 81 LEU A O 1
ATOM 618 N N . CYS A 1 82 ? -4.399 1.208 2.474 1.00 92.12 82 CYS A N 1
ATOM 619 C CA . CYS A 1 82 ? -4.557 2.167 3.574 1.00 92.12 82 CYS A CA 1
ATOM 620 C C . CYS A 1 82 ? -5.953 2.814 3.591 1.00 92.12 82 CYS A C 1
ATOM 622 O O . CYS A 1 82 ? -6.576 2.922 4.648 1.00 92.12 82 CYS A O 1
ATOM 624 N N . ILE A 1 83 ? -6.473 3.218 2.425 1.00 88.69 83 ILE A N 1
ATOM 625 C CA . ILE A 1 83 ? -7.825 3.791 2.295 1.00 88.69 83 ILE A CA 1
ATOM 626 C C . ILE A 1 83 ? -8.889 2.764 2.689 1.00 88.69 83 ILE A C 1
ATOM 628 O O . ILE A 1 83 ? -9.835 3.102 3.404 1.00 88.69 83 ILE A O 1
ATOM 632 N N . PHE A 1 84 ? -8.736 1.518 2.235 1.00 87.56 84 PHE A N 1
ATOM 633 C CA . PHE A 1 84 ? -9.642 0.426 2.579 1.00 87.56 84 PHE A CA 1
ATOM 634 C C . PHE A 1 84 ? -9.671 0.170 4.094 1.00 87.56 84 PHE A C 1
ATOM 636 O O . PHE A 1 84 ? -10.749 0.072 4.684 1.00 87.56 84 PHE A O 1
ATOM 643 N N . TYR A 1 85 ? -8.500 0.143 4.731 1.00 88.12 85 TYR A N 1
ATOM 644 C CA . TYR A 1 85 ? -8.371 -0.058 6.173 1.00 88.12 85 TYR A CA 1
ATOM 645 C C . TYR A 1 85 ? -8.981 1.103 6.974 1.00 88.12 85 TYR A C 1
ATOM 647 O O . TYR A 1 85 ? -9.727 0.886 7.927 1.00 88.12 85 TYR A O 1
ATOM 655 N N . LEU A 1 86 ? -8.768 2.348 6.524 1.00 85.50 86 LEU A N 1
ATOM 656 C CA . LEU A 1 86 ? -9.382 3.542 7.116 1.00 85.50 86 LEU A CA 1
ATOM 657 C C . LEU A 1 86 ? -10.917 3.522 7.038 1.00 85.50 86 LEU A C 1
ATOM 659 O O . LEU A 1 86 ? -11.590 4.029 7.931 1.00 85.50 86 LEU A O 1
ATOM 663 N N . ALA A 1 87 ? -11.486 2.936 5.982 1.00 81.69 87 ALA A N 1
ATOM 664 C CA . ALA A 1 87 ? -12.932 2.782 5.835 1.00 81.69 87 ALA A CA 1
ATOM 665 C C . ALA A 1 87 ? -13.533 1.681 6.739 1.00 81.69 87 ALA A C 1
ATOM 667 O O . ALA A 1 87 ? -14.736 1.437 6.668 1.00 81.69 87 ALA A O 1
ATOM 668 N N . GLY A 1 88 ? -12.722 1.026 7.580 1.00 78.81 88 GLY A N 1
ATOM 669 C CA . GLY A 1 88 ? -13.147 -0.032 8.499 1.00 78.81 88 GLY A CA 1
ATOM 670 C C . GLY A 1 88 ? -12.974 -1.451 7.953 1.00 78.81 88 GLY A C 1
ATOM 671 O O . GLY A 1 88 ? -13.451 -2.405 8.567 1.00 78.81 88 GLY A O 1
ATOM 672 N N . GLY A 1 89 ? -12.301 -1.617 6.812 1.00 77.12 89 GLY A N 1
ATOM 673 C CA . GLY A 1 89 ? -11.969 -2.930 6.274 1.00 77.12 89 GLY A CA 1
ATOM 674 C C . GLY A 1 89 ? -10.887 -3.622 7.105 1.00 77.12 89 GLY A C 1
ATOM 675 O O . GLY A 1 89 ? -9.759 -3.159 7.121 1.00 77.12 89 GLY A O 1
ATOM 676 N N . LYS A 1 90 ? -11.210 -4.741 7.766 1.00 72.00 90 LYS A N 1
ATOM 677 C CA . LYS A 1 90 ? -10.292 -5.464 8.678 1.00 72.00 90 LYS A CA 1
ATOM 678 C C . LYS A 1 90 ? -9.655 -6.734 8.100 1.00 72.00 90 LYS A C 1
ATOM 680 O O . LYS A 1 90 ? -9.151 -7.558 8.845 1.00 72.00 90 LYS A O 1
ATOM 685 N N . ARG A 1 91 ? -9.769 -6.971 6.791 1.00 80.50 91 ARG A N 1
ATOM 686 C CA . ARG A 1 91 ? -9.194 -8.168 6.159 1.00 80.50 91 ARG A CA 1
ATOM 687 C C . ARG A 1 91 ? -8.479 -7.800 4.875 1.00 80.50 91 ARG A C 1
ATOM 689 O O . ARG A 1 91 ? -9.125 -7.278 3.957 1.00 80.50 91 ARG A O 1
ATOM 696 N N . ILE A 1 92 ? -7.185 -8.118 4.822 1.00 84.50 92 ILE A N 1
ATOM 697 C CA . ILE A 1 92 ? -6.369 -7.980 3.616 1.00 84.50 92 ILE A CA 1
ATOM 698 C C . ILE A 1 92 ? -7.034 -8.777 2.482 1.00 84.50 92 ILE A C 1
ATOM 700 O O . ILE A 1 92 ? -7.442 -9.921 2.698 1.00 84.50 92 ILE A O 1
ATOM 704 N N . PRO A 1 93 ? -7.238 -8.170 1.303 1.00 85.44 93 PRO A N 1
ATOM 705 C CA . PRO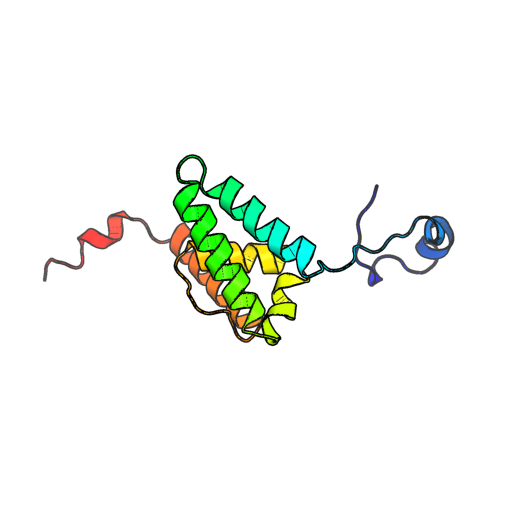 A 1 93 ? -7.763 -8.890 0.150 1.00 85.44 93 PRO A CA 1
ATOM 706 C C . PRO A 1 93 ? -6.785 -9.968 -0.326 1.00 85.44 93 PRO A C 1
ATOM 708 O O . PRO A 1 93 ? -5.579 -9.748 -0.317 1.00 85.44 93 PRO A O 1
ATOM 711 N N . ASP A 1 94 ? -7.300 -11.099 -0.803 1.00 84.50 94 ASP A N 1
ATOM 712 C CA . ASP A 1 94 ? -6.451 -12.202 -1.262 1.00 84.50 94 ASP A CA 1
ATOM 713 C C . ASP A 1 94 ? -5.843 -11.895 -2.652 1.00 84.50 94 ASP A C 1
ATOM 715 O O . ASP A 1 94 ? -4.743 -12.348 -2.976 1.00 84.50 94 ASP A O 1
ATOM 719 N N . GLN A 1 95 ? -6.533 -11.094 -3.482 1.00 86.38 95 GLN A N 1
ATOM 720 C CA . GLN A 1 95 ? -6.093 -10.725 -4.832 1.00 86.38 95 GLN A CA 1
ATOM 721 C C . GLN A 1 95 ? -6.168 -9.217 -5.124 1.00 86.38 95 GLN A C 1
ATOM 723 O O . GLN A 1 95 ? -6.908 -8.451 -4.505 1.00 86.38 95 GLN A O 1
ATOM 728 N N . ARG A 1 96 ? -5.424 -8.777 -6.154 1.00 86.94 96 ARG A N 1
ATOM 729 C CA . ARG A 1 96 ? -5.466 -7.389 -6.661 1.00 86.94 96 ARG A CA 1
ATOM 730 C C . ARG A 1 96 ? -6.864 -6.968 -7.113 1.00 86.94 96 ARG A C 1
ATOM 732 O O . ARG A 1 96 ? -7.258 -5.841 -6.832 1.00 86.94 96 ARG A O 1
ATOM 739 N N . ALA A 1 97 ? -7.588 -7.855 -7.796 1.00 86.44 97 ALA A N 1
ATOM 740 C CA . ALA A 1 97 ? -8.940 -7.583 -8.281 1.00 86.44 97 ALA A CA 1
ATOM 741 C C . ALA A 1 97 ? -9.889 -7.240 -7.122 1.00 86.44 97 ALA A C 1
ATOM 743 O O . ALA A 1 97 ? -10.533 -6.197 -7.159 1.00 86.44 97 ALA A O 1
ATOM 744 N N . ASP A 1 98 ? -9.849 -8.024 -6.042 1.00 86.69 98 ASP A N 1
ATOM 745 C CA . ASP A 1 98 ? -10.672 -7.799 -4.850 1.00 86.69 98 ASP A CA 1
ATOM 746 C C . ASP A 1 98 ? -10.429 -6.422 -4.220 1.00 86.69 98 ASP A C 1
ATOM 748 O O . ASP A 1 98 ? -11.364 -5.752 -3.775 1.00 86.69 98 ASP A O 1
ATOM 752 N N . LEU A 1 99 ? -9.165 -5.982 -4.169 1.00 86.88 99 LEU A N 1
ATOM 753 C CA . LEU A 1 99 ? -8.821 -4.658 -3.652 1.00 86.88 99 LEU A CA 1
ATOM 754 C C . LEU A 1 99 ? -9.392 -3.553 -4.550 1.00 86.88 99 LEU A C 1
ATOM 756 O O . LEU A 1 99 ? -9.961 -2.585 -4.041 1.00 86.88 99 LEU A O 1
ATOM 760 N N . TYR A 1 100 ? -9.267 -3.696 -5.872 1.00 87.56 100 TYR A N 1
ATOM 761 C CA . TYR A 1 100 ? -9.824 -2.730 -6.816 1.00 87.56 100 TYR A CA 1
ATOM 762 C C . TYR A 1 100 ? -11.347 -2.655 -6.723 1.00 87.56 100 TYR A C 1
ATOM 764 O O . TYR A 1 100 ? -11.876 -1.552 -6.600 1.00 87.56 100 TYR A O 1
ATOM 772 N N . ASP A 1 101 ? -12.038 -3.793 -6.698 1.00 87.75 101 ASP A N 1
ATOM 773 C CA . ASP A 1 101 ? -13.498 -3.845 -6.612 1.00 87.75 101 ASP A CA 1
ATOM 774 C C . ASP A 1 101 ? -14.010 -3.172 -5.336 1.00 87.75 101 ASP A C 1
ATOM 776 O O . ASP A 1 101 ? -14.931 -2.352 -5.379 1.00 87.75 101 ASP A O 1
ATOM 780 N N . ARG A 1 102 ? -13.360 -3.432 -4.194 1.00 85.12 102 ARG A N 1
ATOM 781 C CA . ARG A 1 102 ? -13.706 -2.799 -2.911 1.00 85.12 102 ARG A CA 1
ATOM 782 C C . ARG A 1 102 ? -13.507 -1.286 -2.937 1.00 85.12 102 ARG A C 1
ATOM 784 O O . ARG A 1 102 ? -14.334 -0.553 -2.397 1.00 85.12 102 ARG A O 1
ATOM 791 N N . ILE A 1 103 ? -12.431 -0.805 -3.558 1.00 83.75 103 ILE A N 1
ATOM 792 C CA . ILE A 1 103 ? -12.144 0.633 -3.645 1.00 83.75 103 ILE A CA 1
ATOM 793 C C . ILE A 1 103 ? -13.102 1.323 -4.598 1.00 83.75 103 ILE A C 1
ATOM 795 O O . ILE A 1 103 ? -13.650 2.363 -4.244 1.00 83.75 103 ILE A O 1
ATOM 799 N N . VAL A 1 104 ? -13.333 0.750 -5.778 1.00 87.50 104 VAL A N 1
ATOM 800 C CA . VAL A 1 104 ? -14.311 1.275 -6.733 1.00 87.50 104 VAL A CA 1
ATOM 801 C C . VAL A 1 104 ? -15.686 1.325 -6.074 1.00 87.50 104 VAL A C 1
ATOM 803 O O . VAL A 1 104 ? -16.318 2.377 -6.094 1.00 87.50 104 VAL A O 1
ATOM 806 N N . GLY A 1 105 ? -16.104 0.258 -5.388 1.00 86.31 105 GLY A N 1
ATOM 807 C CA . GLY A 1 105 ? -17.345 0.233 -4.614 1.00 86.31 105 GLY A CA 1
ATOM 808 C C . GLY A 1 105 ? -17.411 1.334 -3.551 1.00 86.31 105 GLY A C 1
ATOM 809 O O . GLY A 1 105 ? -18.406 2.051 -3.471 1.00 86.31 105 GLY A O 1
ATOM 810 N N . ASN A 1 106 ? -16.341 1.535 -2.775 1.00 81.69 106 ASN A N 1
ATOM 811 C CA . ASN A 1 106 ? -16.286 2.591 -1.761 1.00 81.69 106 ASN A CA 1
ATOM 812 C C . ASN A 1 106 ? -16.351 4.002 -2.371 1.00 81.69 106 ASN A C 1
ATOM 814 O O . ASN A 1 106 ? -17.060 4.866 -1.854 1.00 81.69 106 ASN A O 1
ATOM 818 N N . LEU A 1 107 ? -15.641 4.233 -3.478 1.00 83.69 107 LEU A N 1
ATOM 819 C CA . LEU A 1 107 ? -15.646 5.507 -4.197 1.00 83.69 107 LEU A CA 1
ATOM 820 C C . LEU A 1 107 ? -17.021 5.803 -4.795 1.00 83.69 107 LEU A C 1
ATOM 822 O O . LEU A 1 107 ? -17.509 6.923 -4.657 1.00 83.69 107 LEU A O 1
ATOM 826 N N . LEU A 1 108 ? -17.659 4.808 -5.417 1.00 87.75 108 LEU A N 1
ATOM 827 C CA . LEU A 1 108 ? -19.010 4.933 -5.959 1.00 87.75 108 LEU A CA 1
ATOM 828 C C . LEU A 1 108 ? -20.022 5.211 -4.845 1.00 87.75 108 LEU A C 1
ATOM 830 O O . LEU A 1 108 ? -20.797 6.157 -4.965 1.00 87.75 108 LEU A O 1
ATOM 834 N N . TYR A 1 109 ? -19.962 4.464 -3.739 1.00 83.94 109 TYR A N 1
ATOM 835 C CA . TYR A 1 109 ? -20.819 4.691 -2.576 1.00 83.94 109 TYR A CA 1
ATOM 836 C C . TYR A 1 109 ? -20.672 6.123 -2.053 1.00 83.94 109 TYR A C 1
ATOM 838 O O . TYR A 1 109 ? -21.653 6.847 -1.959 1.00 83.94 109 TYR A O 1
ATOM 846 N N . ARG A 1 110 ? -19.444 6.596 -1.813 1.00 80.31 110 ARG A N 1
ATOM 847 C CA . ARG A 1 110 ? -19.205 7.975 -1.348 1.00 80.31 110 ARG A CA 1
ATOM 848 C C . ARG A 1 110 ? -19.640 9.046 -2.350 1.00 80.31 110 ARG A C 1
ATOM 850 O O . ARG A 1 110 ? -19.947 10.161 -1.944 1.00 80.31 110 ARG A O 1
ATOM 857 N N . ARG A 1 111 ? -19.595 8.750 -3.651 1.00 83.75 111 ARG A N 1
ATOM 858 C CA . ARG A 1 111 ? -19.893 9.716 -4.717 1.00 83.75 111 ARG A CA 1
ATOM 859 C C . ARG A 1 111 ? -21.386 9.867 -4.992 1.00 83.75 111 ARG A C 1
ATOM 861 O O . ARG A 1 111 ? -21.790 10.961 -5.398 1.00 83.75 111 ARG A O 1
ATOM 868 N N . PHE A 1 112 ? -22.141 8.779 -4.859 1.00 85.06 112 PHE A N 1
ATOM 869 C CA . PHE A 1 112 ? -23.540 8.686 -5.281 1.00 85.06 112 PHE A CA 1
ATOM 870 C C . PHE A 1 112 ? -24.526 8.456 -4.136 1.00 85.06 112 PHE A C 1
ATOM 872 O O . PHE A 1 112 ? -25.715 8.661 -4.345 1.00 85.06 112 PHE A O 1
ATOM 879 N N . HIS A 1 113 ? -24.067 8.068 -2.946 1.00 71.06 113 HIS A N 1
ATOM 880 C CA . HIS A 1 113 ? -24.930 8.007 -1.774 1.00 71.06 113 HIS A CA 1
ATOM 881 C C . HIS A 1 113 ? -25.000 9.393 -1.123 1.00 71.06 113 HIS A C 1
ATOM 883 O O . HIS A 1 113 ? -24.008 9.889 -0.585 1.00 71.06 113 HIS A O 1
ATOM 889 N N . ASP A 1 114 ? -26.174 10.019 -1.182 1.00 58.59 114 ASP A N 1
ATOM 890 C CA . ASP A 1 114 ? -26.481 11.229 -0.421 1.00 58.59 114 ASP A CA 1
ATOM 891 C C . ASP A 1 114 ? -26.755 10.821 1.043 1.00 58.59 114 ASP A C 1
ATOM 893 O O . ASP A 1 114 ? -27.520 9.879 1.274 1.00 58.59 114 ASP A O 1
ATOM 897 N N . PRO A 1 115 ? -26.138 11.444 2.064 1.00 57.69 115 PRO A N 1
ATOM 898 C CA . PRO A 1 115 ? -26.490 11.187 3.463 1.00 57.69 115 PRO A CA 1
ATOM 899 C C . PRO A 1 115 ? -27.979 11.432 3.786 1.00 57.69 115 PRO A C 1
ATOM 901 O O . PRO A 1 115 ? -28.463 10.916 4.796 1.00 57.69 115 PRO A O 1
ATOM 904 N N . ALA A 1 116 ? -28.714 12.160 2.937 1.00 55.50 116 ALA A N 1
ATOM 905 C CA . ALA A 1 116 ? -30.150 12.396 3.087 1.00 55.50 116 ALA A CA 1
ATOM 906 C C . ALA A 1 116 ? -31.047 11.171 2.790 1.00 55.50 116 ALA A C 1
ATOM 908 O O . ALA A 1 116 ? -32.192 11.143 3.235 1.00 55.50 116 ALA A O 1
ATOM 909 N N . ASP A 1 117 ? -30.551 10.139 2.097 1.00 54.94 117 ASP A N 1
ATOM 910 C CA . ASP A 1 117 ? -31.387 8.999 1.661 1.00 54.94 117 ASP A CA 1
ATOM 911 C C . ASP A 1 117 ? -31.662 7.971 2.780 1.00 54.94 117 ASP A C 1
ATOM 913 O O . ASP A 1 117 ? -32.457 7.041 2.642 1.00 54.94 117 ASP A O 1
ATOM 917 N N . THR A 1 118 ? -31.029 8.146 3.943 1.00 54.38 118 THR A N 1
ATOM 918 C CA . THR A 1 118 ? -31.190 7.243 5.094 1.00 54.38 118 THR A CA 1
ATOM 919 C C . THR A 1 118 ? -32.457 7.515 5.920 1.00 54.38 118 THR A C 1
ATOM 921 O O . THR A 1 118 ? -32.821 6.690 6.758 1.00 54.38 118 THR A O 1
ATOM 924 N N . GLU A 1 119 ? -33.162 8.636 5.707 1.00 46.75 119 GLU A N 1
ATOM 925 C CA . GLU A 1 119 ? -34.353 8.987 6.503 1.00 46.75 119 GLU A CA 1
ATOM 926 C C . GLU A 1 119 ? -35.662 8.338 6.019 1.00 46.75 119 GLU A C 1
ATOM 928 O O . GLU A 1 119 ? -36.642 8.321 6.765 1.00 46.75 119 GLU A O 1
ATOM 933 N N . THR A 1 120 ? -35.721 7.753 4.817 1.00 48.53 120 THR A N 1
ATOM 934 C CA . THR A 1 120 ? -37.004 7.263 4.270 1.00 48.53 120 THR A CA 1
ATOM 935 C C . THR A 1 120 ? -37.313 5.793 4.581 1.00 48.53 120 THR A C 1
ATOM 937 O O . THR A 1 120 ? -38.446 5.360 4.394 1.00 48.53 120 THR A O 1
ATOM 940 N N . VAL A 1 121 ? -36.365 5.018 5.122 1.00 46.72 121 VAL A N 1
ATOM 941 C CA . VAL A 1 121 ? -36.546 3.560 5.324 1.00 46.72 121 VAL A CA 1
ATOM 942 C C . VAL A 1 121 ? -37.120 3.192 6.709 1.00 46.72 121 VAL A C 1
ATOM 944 O O . VAL A 1 121 ? -37.418 2.033 6.964 1.00 46.72 121 VAL A O 1
ATOM 947 N N . ASN A 1 122 ? -37.370 4.165 7.596 1.00 39.28 122 ASN A N 1
ATOM 948 C CA . ASN A 1 122 ? -37.946 3.924 8.935 1.00 39.28 122 ASN A CA 1
ATOM 949 C C . ASN A 1 122 ? -39.412 4.383 9.094 1.00 39.28 122 ASN A C 1
ATOM 951 O O . ASN A 1 122 ? -39.885 4.620 10.207 1.00 39.28 122 ASN A O 1
ATOM 955 N N . ARG A 1 123 ? -40.154 4.513 7.987 1.00 37.94 123 ARG A N 1
ATOM 956 C CA . ARG A 1 123 ? -41.609 4.738 7.994 1.00 37.94 123 ARG A CA 1
ATOM 957 C C . ARG A 1 123 ? -42.317 3.836 6.983 1.00 37.94 123 ARG A C 1
ATOM 959 O O . ARG A 1 123 ? -42.769 4.331 5.956 1.00 37.94 123 ARG A O 1
ATOM 966 N N . VAL A 1 124 ? -42.448 2.548 7.300 1.00 38.31 124 VAL A N 1
ATOM 967 C CA . VAL A 1 124 ? -43.587 1.702 6.890 1.00 38.31 124 VAL A CA 1
ATOM 968 C C . VAL A 1 124 ? -43.862 0.696 7.997 1.00 38.31 124 VAL A C 1
ATOM 970 O O . VAL A 1 124 ? -42.886 0.057 8.446 1.00 38.31 124 VAL A O 1
#